Protein AF-A0A934KWL4-F1 (afdb_monomer_lite)

Structure (mmCIF, N/CA/C/O backbone):
data_AF-A0A934KWL4-F1
#
_entry.id   AF-A0A934KWL4-F1
#
loop_
_atom_site.group_PDB
_atom_site.id
_atom_site.type_symbol
_atom_site.label_atom_id
_atom_site.label_alt_id
_atom_site.label_comp_id
_atom_site.label_asym_id
_atom_site.label_entity_id
_atom_site.label_seq_id
_atom_site.pdbx_PDB_ins_code
_atom_site.Cartn_x
_atom_site.Cartn_y
_atom_site.Cartn_z
_atom_site.occupancy
_atom_site.B_iso_or_equiv
_atom_site.auth_seq_id
_atom_site.auth_comp_id
_atom_site.auth_asym_id
_atom_site.auth_atom_id
_atom_site.pdbx_PDB_model_num
ATOM 1 N N . MET A 1 1 ? 13.967 -2.936 -26.212 1.00 66.25 1 MET A N 1
ATOM 2 C CA . MET A 1 1 ? 12.687 -2.359 -25.738 1.00 66.25 1 MET A CA 1
ATOM 3 C C . MET A 1 1 ? 12.514 -2.726 -24.279 1.00 66.25 1 MET A C 1
ATOM 5 O O . MET A 1 1 ? 12.982 -3.794 -23.898 1.00 66.25 1 MET A O 1
ATOM 9 N N . ARG A 1 2 ? 11.907 -1.853 -23.473 1.00 74.88 2 ARG A N 1
ATOM 10 C CA . ARG A 1 2 ? 11.599 -2.122 -22.066 1.00 74.88 2 ARG A CA 1
ATOM 11 C C . ARG A 1 2 ? 10.084 -2.101 -21.889 1.00 74.88 2 ARG A C 1
ATOM 13 O O . ARG A 1 2 ? 9.404 -1.319 -22.547 1.00 74.88 2 ARG A O 1
ATOM 20 N N . LEU A 1 3 ? 9.561 -2.976 -21.048 1.00 80.31 3 LEU A N 1
ATOM 21 C CA . LEU A 1 3 ? 8.145 -2.980 -20.717 1.00 80.31 3 LEU A CA 1
ATOM 22 C C . LEU A 1 3 ? 7.931 -1.977 -19.567 1.00 80.31 3 LEU A C 1
ATOM 24 O O . LEU A 1 3 ? 8.768 -1.842 -18.675 1.00 80.31 3 LEU A O 1
ATOM 28 N N . TYR A 1 4 ? 6.879 -1.173 -19.660 1.00 81.81 4 TYR A N 1
ATOM 29 C CA . TYR A 1 4 ? 6.481 -0.134 -18.709 1.00 81.81 4 TYR A CA 1
ATOM 30 C C . TYR A 1 4 ? 5.060 -0.422 -18.231 1.00 81.81 4 TYR A C 1
ATOM 32 O O . TYR A 1 4 ? 4.330 -1.150 -18.895 1.00 81.81 4 TYR A O 1
ATOM 40 N N . ALA A 1 5 ? 4.666 0.131 -17.088 1.00 81.50 5 ALA A N 1
ATOM 41 C CA . ALA A 1 5 ? 3.291 0.089 -16.605 1.00 81.50 5 ALA A CA 1
ATOM 42 C C . ALA A 1 5 ? 2.723 1.506 -16.472 1.00 81.50 5 ALA A C 1
ATOM 44 O O . ALA A 1 5 ? 3.402 2.414 -15.980 1.00 81.50 5 ALA A O 1
ATOM 45 N N . ALA A 1 6 ? 1.474 1.677 -16.891 1.00 80.12 6 ALA A N 1
ATOM 46 C CA . ALA A 1 6 ? 0.647 2.850 -16.641 1.00 80.12 6 ALA A CA 1
ATOM 47 C C . ALA A 1 6 ? -0.477 2.492 -15.664 1.00 80.12 6 ALA A C 1
ATOM 49 O O . ALA A 1 6 ? -0.984 1.373 -15.692 1.00 80.12 6 ALA A O 1
ATOM 50 N N . ILE A 1 7 ? -0.870 3.446 -14.825 1.00 81.69 7 ILE A N 1
ATOM 51 C CA . ILE A 1 7 ? -2.021 3.367 -13.929 1.00 81.69 7 ILE A CA 1
ATOM 52 C C . ILE A 1 7 ? -3.054 4.401 -14.365 1.00 81.69 7 ILE A C 1
ATOM 54 O O . ILE A 1 7 ? -2.705 5.542 -14.671 1.00 81.69 7 ILE A O 1
ATOM 58 N N . PHE A 1 8 ? -4.327 4.033 -14.334 1.00 81.19 8 PHE A N 1
ATOM 59 C CA . PHE A 1 8 ? -5.432 4.957 -14.569 1.00 81.19 8 PHE A CA 1
ATOM 60 C C . PHE A 1 8 ? -6.649 4.589 -13.725 1.00 81.19 8 PHE A C 1
ATOM 62 O O . PHE A 1 8 ? -6.772 3.457 -13.262 1.00 81.19 8 PHE A O 1
ATOM 69 N N . VAL A 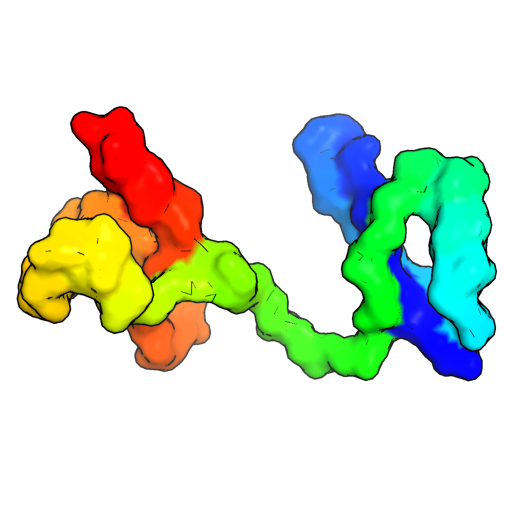1 9 ? -7.535 5.561 -13.505 1.00 74.62 9 VAL A N 1
ATOM 70 C CA . VAL A 1 9 ? -8.785 5.365 -12.760 1.00 74.62 9 VAL A CA 1
ATOM 71 C C . VAL A 1 9 ? -9.937 5.288 -13.749 1.00 74.62 9 VAL A C 1
ATOM 73 O O . VAL A 1 9 ? -10.099 6.184 -14.579 1.00 74.62 9 VAL A O 1
ATOM 76 N N . ARG A 1 10 ? -10.747 4.237 -13.654 1.00 70.62 10 ARG A N 1
ATOM 77 C CA . ARG A 1 10 ? -11.971 4.070 -14.438 1.00 70.62 10 ARG A CA 1
ATOM 78 C C . ARG A 1 10 ? -13.045 3.485 -13.532 1.00 70.62 10 ARG A C 1
ATOM 80 O O . ARG A 1 10 ? -12.763 2.573 -12.773 1.00 70.62 10 ARG A O 1
ATOM 87 N N . ASP A 1 11 ? -14.245 4.058 -13.560 1.00 75.38 11 ASP A N 1
ATOM 88 C CA . ASP A 1 11 ? -15.385 3.596 -12.750 1.00 75.38 11 ASP A CA 1
ATOM 89 C C . ASP A 1 11 ? -15.094 3.521 -11.230 1.00 75.38 11 ASP A C 1
ATOM 91 O O . ASP A 1 11 ? -15.687 2.738 -10.498 1.00 75.38 11 ASP A O 1
ATOM 95 N N . GLY A 1 12 ? -14.172 4.362 -10.740 1.00 72.12 12 GLY A N 1
ATOM 96 C CA . GLY A 1 12 ? -13.726 4.363 -9.340 1.00 72.12 12 GLY A CA 1
ATOM 97 C C . GLY A 1 12 ? -12.707 3.270 -8.992 1.00 72.12 12 GLY A C 1
ATOM 98 O O . GLY A 1 12 ? -12.252 3.209 -7.850 1.00 72.12 12 GLY A O 1
ATOM 99 N N . GLU A 1 13 ? -12.306 2.450 -9.961 1.00 62.03 13 GLU A N 1
ATOM 100 C CA . GLU A 1 13 ? -11.314 1.390 -9.813 1.00 62.03 13 GLU A CA 1
ATOM 101 C C . GLU A 1 13 ? -9.973 1.788 -10.448 1.00 62.03 13 GLU A C 1
ATOM 103 O O . GLU A 1 13 ? -9.906 2.516 -11.442 1.00 62.03 13 GLU A O 1
ATOM 108 N N . ILE A 1 14 ? -8.875 1.329 -9.841 1.00 76.38 14 ILE A N 1
ATOM 109 C CA . ILE A 1 14 ? -7.515 1.563 -10.333 1.00 76.38 14 ILE A CA 1
ATOM 110 C C . ILE A 1 14 ? -7.131 0.404 -11.249 1.00 76.38 14 ILE A C 1
ATOM 112 O O . ILE A 1 14 ? -7.059 -0.744 -10.812 1.00 76.38 14 ILE A O 1
ATOM 116 N N . HIS A 1 15 ? -6.824 0.718 -12.502 1.00 74.38 15 HIS A N 1
ATOM 117 C CA . HIS A 1 15 ? -6.388 -0.245 -13.504 1.00 74.38 15 HIS A CA 1
ATOM 118 C C . HIS A 1 15 ? -4.918 -0.040 -13.855 1.00 74.38 15 HIS A C 1
ATOM 120 O O . HIS A 1 15 ? -4.415 1.085 -13.867 1.00 74.38 15 HIS A O 1
ATOM 126 N N . GLU A 1 16 ? -4.239 -1.139 -14.177 1.00 80.12 16 GLU A N 1
ATOM 127 C CA . GLU A 1 16 ? -2.842 -1.149 -14.597 1.00 80.12 16 GLU A CA 1
ATOM 128 C C . GLU A 1 16 ? -2.714 -1.750 -15.997 1.00 80.12 16 GLU A C 1
ATOM 130 O O . GLU A 1 16 ? -3.258 -2.818 -16.280 1.00 80.12 16 GLU A O 1
ATOM 135 N N . LEU A 1 17 ? -1.986 -1.057 -16.872 1.00 79.56 17 LEU A N 1
ATOM 136 C CA . LEU A 1 17 ? -1.707 -1.490 -18.237 1.00 79.56 17 LEU A CA 1
ATOM 137 C C . LEU A 1 17 ? -0.201 -1.562 -18.454 1.00 79.56 17 LEU A C 1
ATOM 139 O O . LEU A 1 17 ? 0.495 -0.549 -18.373 1.00 79.56 17 LEU A O 1
ATOM 143 N N . SER A 1 18 ? 0.297 -2.751 -18.782 1.00 85.44 18 SER A N 1
ATOM 144 C CA . SER A 1 18 ? 1.681 -2.931 -19.214 1.00 85.44 18 SER A CA 1
ATOM 145 C C . SER A 1 18 ? 1.812 -2.680 -20.716 1.00 85.44 18 SER A C 1
ATOM 147 O O . SER A 1 18 ? 1.061 -3.246 -21.508 1.00 85.44 18 SER A O 1
ATOM 149 N N . PHE A 1 19 ? 2.778 -1.861 -21.127 1.00 79.38 19 PHE A N 1
ATOM 150 C CA . PHE A 1 19 ? 3.011 -1.514 -22.527 1.00 79.38 19 PHE A CA 1
ATOM 151 C C . PHE A 1 19 ? 4.513 -1.365 -22.825 1.00 79.38 19 PHE A C 1
ATOM 153 O O . PHE A 1 19 ? 5.291 -0.977 -21.949 1.00 79.38 19 PHE A O 1
ATOM 160 N N . PRO A 1 20 ? 4.974 -1.704 -24.038 1.00 83.75 20 PRO A N 1
ATOM 161 C CA . PRO A 1 20 ? 6.385 -1.607 -24.384 1.00 83.75 20 PRO A CA 1
ATOM 162 C C . PRO A 1 20 ? 6.760 -0.183 -24.828 1.00 83.75 20 PRO A C 1
ATOM 164 O O . PRO A 1 20 ? 6.060 0.423 -25.632 1.00 83.75 20 PRO A O 1
ATOM 167 N N . ALA A 1 21 ? 7.908 0.326 -24.374 1.00 84.12 21 ALA A N 1
ATOM 168 C CA . ALA A 1 21 ? 8.507 1.566 -24.877 1.00 84.12 21 ALA A CA 1
ATOM 169 C C . ALA A 1 21 ? 10.035 1.434 -25.017 1.00 84.12 21 ALA A C 1
ATOM 171 O O . ALA A 1 21 ? 10.689 0.588 -24.392 1.00 84.12 21 ALA A O 1
ATOM 172 N N . ARG A 1 22 ? 10.645 2.246 -25.879 1.00 82.12 22 ARG A N 1
ATOM 173 C CA . ARG A 1 22 ? 12.101 2.267 -26.105 1.00 82.12 22 ARG A CA 1
ATOM 174 C C . ARG A 1 22 ? 12.815 3.078 -25.026 1.00 82.12 22 ARG A C 1
ATOM 176 O O . ARG A 1 22 ? 13.961 2.766 -24.709 1.00 82.12 22 ARG A O 1
ATOM 183 N N . SER A 1 23 ? 12.146 4.075 -24.444 1.00 85.12 23 SER A N 1
ATOM 184 C CA . SER A 1 23 ? 12.697 4.947 -23.398 1.00 85.12 23 SER A CA 1
ATOM 185 C C . SER A 1 23 ? 11.637 5.426 -22.399 1.00 85.12 23 SER A C 1
ATOM 187 O O . SER A 1 23 ? 10.438 5.350 -22.657 1.00 85.12 23 SER A O 1
ATOM 189 N N . ILE A 1 24 ? 12.082 5.974 -21.261 1.00 81.38 24 ILE A N 1
ATOM 190 C CA . ILE A 1 24 ? 11.178 6.552 -20.253 1.00 81.38 24 ILE A CA 1
ATOM 191 C C . ILE A 1 24 ? 10.450 7.794 -20.781 1.00 81.38 24 ILE A C 1
ATOM 193 O O . ILE A 1 24 ? 9.305 8.033 -20.415 1.00 81.38 24 ILE A O 1
ATOM 197 N N . SER A 1 25 ? 11.096 8.570 -21.654 1.00 85.50 25 SER A N 1
ATOM 198 C CA . SER A 1 25 ? 10.496 9.748 -22.281 1.00 85.50 25 SER A CA 1
ATOM 199 C C . SER A 1 25 ? 9.341 9.353 -23.199 1.00 85.50 25 SER A C 1
ATOM 201 O O . SER A 1 25 ? 8.273 9.945 -23.118 1.00 85.50 25 SER A O 1
ATOM 203 N N . GLU A 1 26 ? 9.519 8.300 -23.998 1.00 81.81 26 GLU A N 1
ATOM 204 C CA . GLU A 1 26 ? 8.460 7.742 -24.851 1.00 81.81 26 GLU A CA 1
ATOM 205 C C . GLU A 1 26 ? 7.299 7.181 -24.019 1.00 81.81 26 GLU A C 1
ATOM 207 O O . GLU A 1 26 ? 6.139 7.441 -24.326 1.00 81.81 26 GLU A O 1
ATOM 212 N N . ALA A 1 27 ? 7.597 6.500 -22.907 1.00 82.94 27 ALA A N 1
ATOM 213 C CA . ALA A 1 27 ? 6.569 6.007 -21.994 1.00 82.94 27 ALA A CA 1
ATOM 214 C C . ALA A 1 27 ? 5.740 7.139 -21.357 1.00 82.94 27 ALA A C 1
ATOM 216 O O . ALA A 1 27 ? 4.533 6.989 -21.172 1.00 82.94 27 ALA A O 1
ATOM 217 N N . LYS A 1 28 ? 6.368 8.284 -21.048 1.00 81.31 28 LYS A N 1
ATOM 218 C CA . LYS A 1 28 ? 5.670 9.477 -20.540 1.00 81.31 28 LYS A CA 1
ATOM 219 C C . LYS A 1 28 ? 4.749 10.091 -21.589 1.00 81.31 28 LYS A C 1
ATOM 221 O O . LYS A 1 28 ? 3.611 10.396 -21.253 1.00 81.31 28 LYS A O 1
ATOM 226 N N . VAL A 1 29 ? 5.228 10.255 -22.824 1.00 83.94 29 VAL A N 1
ATOM 227 C CA . VAL A 1 29 ? 4.421 10.803 -23.928 1.00 83.94 29 VAL A CA 1
ATOM 228 C C . VAL A 1 29 ? 3.182 9.937 -24.152 1.00 83.94 29 VAL A C 1
ATOM 230 O O . VAL A 1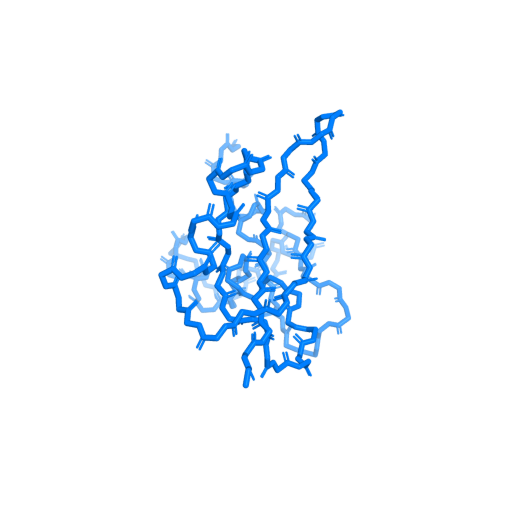 29 ? 2.074 10.461 -24.121 1.00 83.94 29 VAL A O 1
ATOM 233 N N . PHE A 1 30 ? 3.355 8.614 -24.226 1.00 81.75 30 PHE A N 1
ATOM 234 C CA . PHE A 1 30 ? 2.243 7.671 -24.359 1.00 81.75 30 PHE A CA 1
ATOM 235 C C . PHE A 1 30 ? 1.221 7.786 -23.213 1.00 81.75 30 PHE A C 1
ATOM 237 O O . PHE A 1 30 ? 0.020 7.823 -23.453 1.00 81.75 30 PHE A O 1
ATOM 244 N N . CYS A 1 31 ? 1.675 7.883 -21.957 1.00 82.69 31 CYS A N 1
ATOM 245 C CA . CYS A 1 31 ? 0.762 8.030 -20.818 1.00 82.69 31 CYS A CA 1
ATOM 246 C C . CYS A 1 31 ? -0.011 9.356 -20.858 1.00 82.69 31 CYS A C 1
ATOM 248 O O . CYS A 1 31 ? -1.204 9.364 -20.571 1.00 82.69 31 CYS A O 1
ATOM 250 N N . VAL A 1 32 ? 0.639 10.461 -21.243 1.00 81.31 32 VAL A N 1
ATOM 251 C CA . VAL A 1 32 ? -0.009 11.779 -21.356 1.00 81.31 32 VAL A CA 1
ATOM 252 C C . VAL A 1 32 ? -1.073 11.782 -22.452 1.00 81.31 32 VAL A C 1
ATOM 254 O O . VAL A 1 32 ? -2.176 12.262 -22.207 1.00 81.31 32 VAL A O 1
ATOM 257 N N . GLU A 1 33 ? -0.785 11.207 -23.623 1.00 81.44 33 GLU A N 1
ATOM 258 C CA . GLU A 1 33 ? -1.751 11.107 -24.730 1.00 81.44 33 GLU A CA 1
ATOM 259 C C . GLU A 1 33 ? -3.003 10.304 -24.356 1.00 81.44 33 GLU A C 1
ATOM 261 O O . GLU A 1 33 ? -4.092 10.592 -24.846 1.00 81.44 33 GLU A O 1
ATOM 266 N N . GLN A 1 34 ? -2.857 9.315 -23.474 1.00 77.31 34 GLN A N 1
ATOM 267 C CA . GLN A 1 34 ? -3.951 8.449 -23.034 1.00 77.31 34 GLN A CA 1
ATOM 268 C C . GLN A 1 34 ? -4.625 8.920 -21.733 1.00 77.31 34 GLN A C 1
ATOM 270 O O . GLN A 1 34 ? -5.610 8.325 -21.301 1.00 77.31 34 GLN A O 1
ATOM 275 N N . GLY A 1 35 ? -4.117 9.979 -21.091 1.00 76.56 35 GLY A N 1
ATOM 276 C CA . GLY A 1 35 ? -4.631 10.457 -19.802 1.00 76.56 35 GLY A CA 1
ATOM 277 C C . GLY A 1 35 ? -4.316 9.532 -18.618 1.00 76.56 35 GLY A C 1
ATOM 278 O O . GLY A 1 35 ? -5.057 9.501 -17.637 1.00 76.56 35 GLY A O 1
ATOM 279 N N . PHE A 1 36 ? -3.232 8.760 -18.702 1.00 81.69 36 PHE A N 1
ATOM 280 C CA . PHE A 1 36 ? -2.793 7.817 -17.673 1.00 81.69 36 PHE A CA 1
ATOM 281 C C . PHE A 1 36 ? -1.609 8.363 -16.860 1.00 81.69 36 PHE A C 1
ATOM 283 O O . PHE A 1 36 ? -0.826 9.192 -17.326 1.00 81.69 36 PHE A O 1
ATOM 290 N N . GLY A 1 37 ? -1.423 7.849 -15.645 1.00 79.62 37 GLY A N 1
ATOM 291 C CA . GLY A 1 37 ? -0.211 8.060 -14.852 1.00 79.62 37 GLY A CA 1
ATOM 292 C C . GLY A 1 37 ? 0.841 6.987 -15.141 1.00 79.62 37 GLY A C 1
ATOM 293 O O . GLY A 1 37 ? 0.531 5.801 -15.147 1.00 79.62 37 GLY A O 1
ATOM 294 N N . LEU A 1 38 ? 2.108 7.359 -15.346 1.00 80.06 38 LEU A N 1
ATOM 295 C CA . LEU A 1 38 ? 3.190 6.383 -15.543 1.00 80.06 38 LEU A CA 1
ATOM 296 C C . LEU A 1 38 ? 3.658 5.802 -14.193 1.00 80.06 38 LEU A C 1
ATOM 298 O O . LEU A 1 38 ? 4.121 6.552 -13.336 1.00 80.06 38 LEU A O 1
ATOM 302 N N . LYS A 1 39 ? 3.609 4.473 -14.028 1.00 74.31 39 LYS A N 1
ATOM 303 C CA . LYS A 1 39 ? 4.035 3.756 -12.807 1.00 74.31 39 LYS A CA 1
ATOM 304 C C . LYS A 1 39 ? 5.526 3.393 -12.807 1.00 74.31 39 LYS A C 1
ATOM 306 O O . LYS A 1 39 ? 6.142 3.370 -11.748 1.00 74.31 39 LYS A O 1
ATOM 311 N N . GLY A 1 40 ? 6.124 3.133 -13.976 1.00 69.44 40 GLY A N 1
ATOM 312 C CA . GLY A 1 40 ? 7.557 2.817 -14.111 1.00 69.44 40 GLY A CA 1
ATOM 313 C C . GLY A 1 40 ? 7.857 1.657 -15.066 1.00 69.44 40 GLY A C 1
ATOM 314 O O . GLY A 1 40 ? 7.003 1.262 -15.855 1.00 69.44 40 GLY A O 1
ATOM 315 N N . LEU A 1 41 ? 9.090 1.138 -15.018 1.00 56.16 41 LEU A N 1
ATOM 316 C CA . LEU A 1 41 ? 9.543 -0.025 -15.794 1.00 56.16 41 LEU A CA 1
ATOM 317 C C . LEU A 1 41 ? 8.912 -1.308 -15.233 1.00 56.16 41 LEU A C 1
ATOM 319 O O . LEU A 1 41 ? 9.189 -1.696 -14.104 1.00 56.16 41 LEU A O 1
ATOM 323 N N . SER A 1 42 ? 8.076 -1.965 -16.028 1.00 56.91 42 SER A N 1
ATOM 324 C CA . SER A 1 42 ? 7.483 -3.267 -15.735 1.00 56.91 42 SER A CA 1
ATOM 325 C C . SER A 1 42 ? 8.364 -4.325 -16.381 1.00 56.91 42 SER A C 1
ATOM 327 O O . SER A 1 42 ? 8.300 -4.545 -17.580 1.00 56.91 42 SER A O 1
ATOM 329 N N . GLY A 1 43 ? 9.279 -4.916 -15.624 1.00 44.75 43 GLY A N 1
ATOM 330 C CA . GLY A 1 43 ? 10.304 -5.777 -16.209 1.00 44.75 43 GLY A CA 1
ATOM 331 C C . GLY A 1 43 ? 11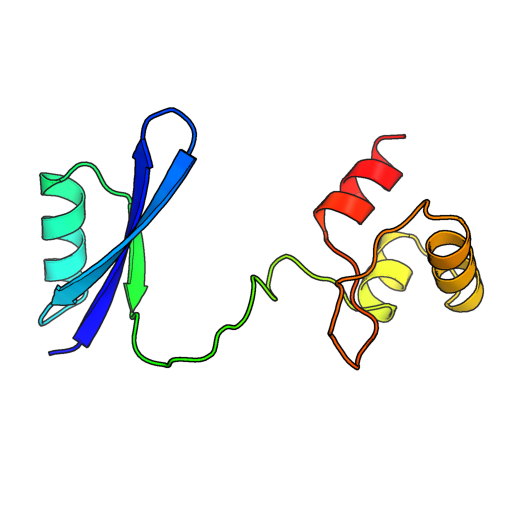.011 -6.648 -15.193 1.00 44.75 43 GLY A C 1
ATOM 332 O O . GLY A 1 43 ? 12.213 -6.811 -15.296 1.00 44.75 43 GLY A O 1
ATOM 333 N N . GLU A 1 44 ? 10.265 -7.168 -14.225 1.00 32.41 44 GLU A N 1
ATOM 334 C CA . GLU A 1 44 ? 10.618 -8.308 -13.381 1.00 32.41 44 GLU A CA 1
ATOM 335 C C . GLU A 1 44 ? 9.287 -8.834 -12.837 1.00 32.41 44 GLU A C 1
ATOM 337 O O . GLU A 1 44 ? 8.592 -8.138 -12.097 1.00 32.41 44 GLU A O 1
ATOM 342 N N . ILE A 1 45 ? 8.872 -10.038 -13.246 1.00 46.69 45 ILE A N 1
ATOM 343 C CA . ILE A 1 45 ? 7.758 -10.714 -12.579 1.00 46.69 45 ILE A CA 1
ATOM 344 C C . ILE A 1 45 ? 8.288 -11.161 -11.218 1.00 46.69 45 ILE A C 1
ATOM 346 O O . ILE A 1 45 ? 8.770 -12.275 -11.045 1.00 46.69 45 ILE A O 1
ATOM 350 N N . ALA A 1 46 ? 8.169 -10.277 -10.242 1.00 34.06 46 ALA A N 1
ATOM 351 C CA . ALA A 1 46 ? 7.802 -10.680 -8.908 1.00 34.06 46 ALA A CA 1
ATOM 352 C C . ALA A 1 46 ? 6.424 -10.070 -8.675 1.00 34.06 46 ALA A C 1
ATOM 354 O O . ALA A 1 46 ? 6.271 -8.851 -8.640 1.00 34.06 46 ALA A O 1
ATOM 355 N N . THR A 1 47 ? 5.406 -10.909 -8.496 1.00 39.28 47 THR A N 1
ATOM 356 C CA . THR A 1 47 ? 4.241 -10.571 -7.674 1.00 39.28 47 THR A CA 1
ATOM 357 C C . THR A 1 47 ? 4.739 -10.216 -6.271 1.00 39.28 47 THR A C 1
ATOM 359 O O . THR A 1 47 ? 4.632 -10.996 -5.329 1.00 39.28 47 THR A O 1
ATOM 362 N N . ALA A 1 48 ? 5.339 -9.041 -6.129 1.00 39.31 48 ALA A N 1
ATOM 363 C CA . ALA A 1 48 ? 5.458 -8.349 -4.872 1.00 39.31 48 ALA A CA 1
ATOM 364 C C . ALA A 1 48 ? 4.124 -7.629 -4.718 1.00 39.31 48 ALA A C 1
ATOM 366 O O . ALA A 1 48 ? 3.954 -6.502 -5.172 1.00 39.31 48 ALA A O 1
ATOM 367 N N . ALA A 1 49 ? 3.141 -8.336 -4.159 1.00 41.97 49 ALA A N 1
ATOM 368 C CA . ALA A 1 49 ? 1.969 -7.695 -3.590 1.00 41.97 49 ALA A CA 1
ATOM 369 C C . ALA A 1 49 ? 2.465 -6.540 -2.716 1.00 41.97 49 ALA A C 1
ATOM 371 O O . ALA A 1 49 ? 3.111 -6.828 -1.712 1.00 41.97 49 ALA A O 1
ATOM 372 N N . ASP A 1 50 ? 2.255 -5.297 -3.164 1.00 45.41 50 ASP A N 1
ATOM 373 C CA . ASP A 1 50 ? 2.508 -4.026 -2.476 1.00 45.41 50 ASP A CA 1
ATOM 374 C C . ASP A 1 50 ? 3.327 -4.141 -1.183 1.00 45.41 50 ASP A C 1
ATOM 376 O O . ASP A 1 50 ? 2.856 -3.838 -0.085 1.00 45.41 50 ASP A O 1
ATOM 380 N N . THR A 1 51 ? 4.585 -4.588 -1.269 1.00 46.97 51 THR A N 1
ATOM 381 C CA . THR A 1 51 ? 5.408 -4.705 -0.059 1.00 46.97 51 THR A CA 1
ATOM 382 C C . THR A 1 51 ? 5.760 -3.333 0.506 1.00 46.97 51 THR A C 1
ATOM 384 O O . THR A 1 51 ? 6.101 -3.248 1.681 1.00 46.97 51 THR A O 1
ATOM 387 N N . SER A 1 52 ? 5.598 -2.263 -0.286 1.00 52.38 52 SER A N 1
ATOM 388 C CA . SER A 1 52 ? 5.688 -0.866 0.158 1.00 52.38 52 SER A CA 1
ATOM 389 C C . SER A 1 52 ? 4.546 -0.457 1.099 1.00 52.38 52 SER A C 1
ATOM 391 O O . SER A 1 52 ? 4.715 0.467 1.893 1.00 52.38 52 SER A O 1
ATOM 393 N N . ALA A 1 53 ? 3.407 -1.158 1.064 1.00 68.75 53 ALA A N 1
ATOM 394 C CA . ALA A 1 53 ? 2.260 -0.907 1.933 1.00 68.75 53 ALA A CA 1
ATOM 395 C C . ALA A 1 53 ? 2.228 -1.837 3.158 1.00 68.75 53 ALA A C 1
ATOM 397 O O . ALA A 1 53 ? 1.221 -1.882 3.869 1.00 68.75 53 ALA A O 1
ATOM 398 N N . THR A 1 54 ? 3.298 -2.598 3.416 1.00 78.88 54 THR A N 1
ATOM 399 C CA . THR A 1 54 ? 3.365 -3.548 4.534 1.00 78.88 54 THR A CA 1
ATOM 400 C C . THR A 1 54 ? 4.556 -3.258 5.432 1.00 78.88 54 THR A C 1
ATOM 402 O O . THR A 1 54 ? 5.667 -3.086 4.951 1.00 78.88 54 THR A O 1
ATOM 405 N N . LEU A 1 55 ? 4.313 -3.247 6.735 1.00 85.12 55 LEU A N 1
ATOM 406 C CA . LEU A 1 55 ? 5.280 -3.003 7.789 1.00 85.12 55 LEU A CA 1
ATOM 407 C C . LEU A 1 55 ? 5.630 -4.321 8.484 1.00 85.12 55 LEU A C 1
ATOM 409 O O . LEU A 1 55 ? 4.785 -5.193 8.712 1.00 85.12 55 LEU A O 1
ATOM 413 N N . THR A 1 56 ? 6.891 -4.474 8.833 1.00 89.19 56 THR A N 1
ATOM 414 C CA . THR A 1 56 ? 7.391 -5.494 9.748 1.00 89.19 56 THR A CA 1
ATOM 415 C C . THR A 1 56 ? 6.942 -5.199 11.179 1.00 89.19 56 THR A C 1
ATOM 417 O O . THR A 1 56 ? 6.511 -4.096 11.515 1.00 89.19 56 THR A O 1
ATOM 420 N N . ILE A 1 57 ? 7.062 -6.197 12.059 1.00 87.38 57 ILE A N 1
ATOM 421 C CA . ILE A 1 57 ? 6.785 -5.992 13.485 1.00 87.38 57 ILE A CA 1
ATOM 422 C C . ILE A 1 57 ? 7.683 -4.886 14.063 1.00 87.38 57 ILE A C 1
ATOM 424 O O . ILE A 1 57 ? 7.198 -4.090 14.856 1.00 87.38 57 ILE A O 1
ATOM 428 N N . GLU A 1 58 ? 8.954 -4.816 13.665 1.00 88.19 58 GLU A N 1
ATOM 429 C CA . GLU A 1 58 ? 9.913 -3.824 14.177 1.00 88.19 58 GLU A CA 1
ATOM 430 C C . GLU A 1 58 ? 9.529 -2.395 13.782 1.00 88.19 58 GLU A C 1
ATOM 432 O O . GLU A 1 58 ? 9.549 -1.496 14.621 1.00 88.19 58 GLU A O 1
ATOM 437 N N . GLU A 1 59 ? 9.083 -2.191 12.543 1.00 88.50 59 GLU A N 1
ATOM 438 C CA . GLU A 1 59 ? 8.593 -0.888 12.085 1.00 88.50 59 GLU A CA 1
ATOM 439 C C . GLU A 1 59 ? 7.337 -0.455 12.852 1.00 88.50 59 GLU A C 1
ATOM 441 O O . GLU A 1 59 ? 7.224 0.699 13.261 1.00 88.50 59 GLU A O 1
ATOM 446 N N . VAL A 1 60 ? 6.415 -1.385 13.124 1.00 88.62 60 VAL A N 1
ATOM 447 C CA . VAL A 1 60 ? 5.218 -1.093 13.930 1.00 88.62 60 VAL A CA 1
ATOM 448 C C . VAL A 1 60 ? 5.567 -0.850 15.401 1.00 88.62 60 VAL A C 1
ATOM 450 O O . VAL A 1 60 ? 4.969 0.017 16.035 1.00 88.62 60 VAL A O 1
ATOM 453 N N . MET A 1 61 ? 6.553 -1.565 15.949 1.00 91.94 61 MET A N 1
ATOM 454 C CA . MET A 1 61 ? 7.072 -1.299 17.294 1.00 91.94 61 MET A CA 1
ATOM 455 C C . MET A 1 61 ? 7.650 0.113 17.391 1.00 91.94 61 MET A C 1
ATOM 457 O O . MET A 1 61 ? 7.391 0.797 18.376 1.00 91.94 61 MET A O 1
ATOM 461 N N . CYS A 1 62 ? 8.391 0.555 16.371 1.00 89.88 62 CYS A N 1
ATOM 462 C CA . CYS A 1 62 ? 8.935 1.908 16.306 1.00 89.88 62 CYS A CA 1
ATOM 463 C C . CYS A 1 62 ? 7.819 2.961 16.207 1.00 89.88 62 CYS A 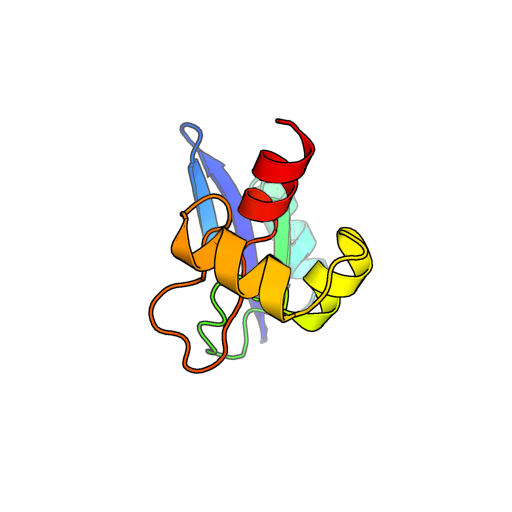C 1
ATOM 465 O O . CYS A 1 62 ? 7.839 3.942 16.947 1.00 89.88 62 CYS A O 1
ATOM 467 N N . ALA A 1 63 ? 6.809 2.723 15.364 1.00 87.62 63 ALA A N 1
ATOM 468 C CA . ALA A 1 63 ? 5.698 3.652 15.160 1.00 87.62 63 ALA A CA 1
ATOM 469 C C . ALA A 1 63 ? 4.794 3.804 16.395 1.00 87.62 63 ALA A C 1
ATOM 471 O O . ALA A 1 63 ? 4.391 4.914 16.731 1.00 87.62 63 ALA A O 1
ATOM 472 N N . LEU A 1 64 ? 4.478 2.699 17.077 1.00 88.69 64 LEU A N 1
ATOM 473 C CA . LEU A 1 64 ? 3.592 2.698 18.247 1.00 88.69 64 LEU A CA 1
ATOM 474 C C . LEU A 1 64 ? 4.342 2.832 19.580 1.00 88.69 64 LEU A C 1
ATOM 476 O O . LEU A 1 64 ? 3.702 2.929 20.622 1.00 88.69 64 LEU A O 1
ATOM 480 N N . GLN A 1 65 ? 5.679 2.784 19.566 1.00 90.88 65 GLN A N 1
ATOM 481 C CA . GLN A 1 65 ? 6.532 2.705 20.761 1.00 90.88 65 GLN A CA 1
ATOM 482 C C . GLN A 1 65 ? 6.123 1.570 21.719 1.00 90.88 65 GLN A C 1
ATOM 484 O O . GLN A 1 65 ? 6.176 1.691 22.943 1.00 90.88 65 GLN A O 1
ATOM 489 N N . LEU A 1 66 ? 5.701 0.434 21.156 1.00 91.88 66 LEU A N 1
ATOM 490 C CA . LEU A 1 66 ? 5.208 -0.720 21.906 1.00 91.88 66 LEU A CA 1
ATOM 491 C C . LEU A 1 66 ? 6.177 -1.901 21.852 1.00 91.88 66 LEU A C 1
ATOM 493 O O . LEU A 1 66 ? 6.891 -2.123 20.877 1.00 91.88 66 LEU A O 1
ATOM 497 N N . SER A 1 67 ? 6.131 -2.732 22.896 1.00 92.88 67 SER A N 1
ATOM 498 C CA . SER A 1 67 ? 6.867 -3.996 22.916 1.00 92.88 67 SER A CA 1
ATOM 499 C C . SER A 1 67 ? 6.346 -4.972 21.856 1.00 92.88 67 SER A C 1
ATOM 501 O O . SER A 1 67 ? 5.150 -5.005 21.542 1.00 92.88 67 SER A O 1
ATOM 503 N N . ARG A 1 68 ? 7.221 -5.865 21.385 1.00 89.12 68 ARG A N 1
ATOM 504 C CA . ARG A 1 68 ? 6.864 -6.954 20.462 1.00 89.12 68 ARG A CA 1
ATOM 505 C C . ARG A 1 68 ? 5.655 -7.762 20.948 1.00 89.12 68 ARG A C 1
ATOM 507 O O . ARG A 1 68 ? 4.750 -8.065 20.173 1.00 89.12 68 ARG A O 1
ATOM 514 N N . SER A 1 69 ? 5.615 -8.072 22.243 1.00 92.56 69 SER A N 1
ATOM 515 C CA . SER A 1 69 ? 4.534 -8.830 22.885 1.00 92.56 69 SER A CA 1
ATOM 516 C C . SER A 1 69 ? 3.194 -8.090 22.860 1.00 92.56 69 SER A C 1
ATOM 518 O O . SER A 1 69 ? 2.138 -8.722 22.814 1.00 92.56 69 SER A O 1
ATOM 520 N N . SER A 1 70 ? 3.219 -6.757 22.892 1.00 91.31 70 SER A N 1
ATOM 521 C CA . SER A 1 70 ? 2.022 -5.925 22.749 1.00 91.31 70 SER A CA 1
ATOM 522 C C . SER A 1 70 ? 1.507 -5.955 21.310 1.00 91.31 70 SER A C 1
ATOM 524 O O . SER A 1 70 ? 0.317 -6.178 21.107 1.00 91.31 70 SER A O 1
ATOM 526 N N . ILE A 1 71 ? 2.394 -5.846 20.313 1.00 90.38 71 ILE A N 1
ATOM 527 C CA . ILE A 1 71 ? 2.015 -5.937 18.891 1.00 90.38 71 ILE A CA 1
ATOM 528 C C . ILE A 1 71 ? 1.397 -7.303 18.565 1.00 90.38 71 ILE A C 1
ATOM 530 O O . ILE A 1 71 ? 0.348 -7.375 17.928 1.00 90.38 71 ILE A O 1
ATOM 534 N N . LEU A 1 72 ? 1.986 -8.397 19.057 1.00 89.25 72 LEU A N 1
ATOM 535 C CA . LEU A 1 72 ? 1.422 -9.741 18.873 1.00 89.25 72 LEU A CA 1
ATOM 536 C C . LEU A 1 72 ? 0.036 -9.886 19.519 1.00 89.25 72 LEU A C 1
ATOM 538 O O . LEU A 1 72 ? -0.839 -10.530 18.942 1.00 89.25 72 LEU A O 1
ATOM 542 N N . ARG A 1 73 ? -0.194 -9.257 20.679 1.00 91.19 73 ARG A N 1
ATOM 543 C CA . ARG A 1 73 ? -1.523 -9.215 21.307 1.00 91.19 73 ARG A CA 1
ATOM 544 C C . ARG A 1 73 ? -2.533 -8.425 20.474 1.00 91.19 73 ARG A C 1
ATOM 546 O O . ARG A 1 73 ? -3.669 -8.871 20.361 1.00 91.19 73 ARG A O 1
ATOM 553 N N . LEU A 1 74 ? -2.136 -7.303 19.874 1.00 89.12 74 LEU A N 1
ATOM 554 C CA . LEU A 1 74 ? -2.999 -6.525 18.974 1.00 89.12 74 LEU A CA 1
ATOM 555 C C . LEU A 1 74 ? -3.376 -7.320 17.717 1.00 89.12 74 LEU A C 1
ATOM 557 O O . LEU A 1 74 ? -4.530 -7.287 17.296 1.00 89.12 74 LEU A O 1
ATOM 561 N N . LEU A 1 75 ? -2.438 -8.097 17.170 1.00 88.19 75 LEU A N 1
ATOM 562 C CA . LEU A 1 75 ? -2.711 -9.021 16.066 1.00 88.19 75 LEU A CA 1
ATOM 563 C C . LEU A 1 75 ? -3.664 -10.151 16.479 1.00 88.19 75 LEU A C 1
ATOM 565 O O . LEU A 1 75 ? -4.585 -10.475 15.735 1.00 88.19 75 LEU A O 1
ATOM 569 N N . ALA A 1 76 ? -3.471 -10.737 17.665 1.00 86.81 76 ALA A N 1
ATOM 570 C CA . ALA A 1 76 ? -4.333 -11.805 18.177 1.00 86.81 76 ALA A CA 1
ATOM 571 C C . ALA A 1 76 ? -5.763 -11.322 18.473 1.00 86.81 76 ALA A C 1
ATOM 573 O O . ALA A 1 76 ? -6.717 -12.065 18.268 1.00 86.81 76 ALA A O 1
ATOM 574 N N . LYS A 1 77 ? -5.912 -10.072 18.927 1.00 87.31 77 LYS A N 1
ATOM 575 C CA . LYS A 1 77 ? -7.211 -9.420 19.156 1.00 87.31 77 LYS A CA 1
ATOM 576 C C . LYS A 1 77 ? -7.886 -8.923 17.872 1.00 87.31 77 LYS A C 1
ATOM 578 O O . LYS A 1 77 ? -9.041 -8.521 17.927 1.00 87.31 77 LYS A O 1
ATOM 583 N N . GLY A 1 78 ? -7.179 -8.917 16.740 1.00 85.31 78 GLY A N 1
ATOM 584 C CA . GLY A 1 78 ? -7.682 -8.399 15.464 1.00 85.31 78 GLY A CA 1
ATOM 585 C C . GLY A 1 78 ? -7.662 -6.871 15.334 1.00 85.31 78 GLY A C 1
ATOM 586 O O . GLY A 1 78 ? -8.131 -6.354 14.324 1.00 85.31 78 GLY A O 1
ATOM 587 N N . SER A 1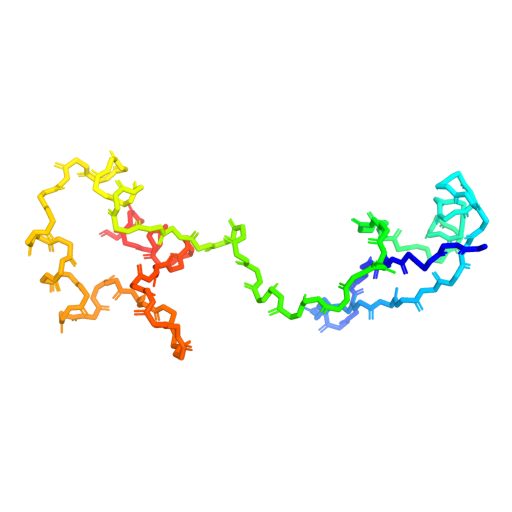 79 ? -7.096 -6.152 16.311 1.00 87.44 79 SER A N 1
ATOM 588 C CA . SER A 1 79 ? -6.903 -4.693 16.259 1.00 87.44 79 SER A CA 1
ATOM 589 C C . SER A 1 79 ? -5.872 -4.282 15.205 1.00 87.44 79 SER A C 1
ATOM 591 O O . SER A 1 79 ? -5.947 -3.188 14.662 1.00 87.44 79 SER A O 1
ATOM 593 N N . LEU A 1 80 ? -4.919 -5.169 14.902 1.00 87.69 80 LEU A N 1
ATOM 594 C CA . LEU A 1 80 ? -4.024 -5.050 13.754 1.00 87.69 80 LEU A CA 1
ATOM 595 C C . LEU A 1 80 ? -4.228 -6.249 12.827 1.00 87.69 80 LEU A C 1
ATOM 597 O O . LEU A 1 80 ? -4.435 -7.378 13.278 1.00 87.69 80 LEU A O 1
ATOM 601 N N . ARG A 1 81 ? -4.128 -6.019 11.519 1.00 85.75 81 ARG A N 1
ATOM 602 C CA . ARG A 1 81 ? -4.301 -7.045 10.488 1.00 85.75 81 ARG A CA 1
ATOM 603 C C . ARG A 1 81 ? -2.957 -7.421 9.888 1.00 85.75 81 ARG A C 1
ATOM 605 O O . ARG A 1 81 ? -2.229 -6.577 9.364 1.00 85.75 81 ARG A O 1
ATOM 612 N N . ARG A 1 82 ? -2.646 -8.719 9.927 1.00 84.75 82 ARG A N 1
ATOM 613 C CA . ARG A 1 82 ? -1.485 -9.272 9.223 1.00 84.75 82 ARG A CA 1
ATOM 614 C C . ARG A 1 82 ? -1.807 -9.577 7.765 1.00 84.75 82 ARG A C 1
ATOM 616 O O . ARG A 1 82 ? -2.931 -9.954 7.436 1.00 84.75 82 ARG A O 1
ATOM 623 N N . VAL A 1 83 ? -0.791 -9.519 6.918 1.00 80.38 83 VAL A N 1
ATOM 624 C CA . VAL A 1 83 ? -0.880 -9.976 5.532 1.00 80.38 83 VAL A CA 1
ATOM 625 C C . VAL A 1 83 ? -0.996 -11.500 5.514 1.00 80.38 83 VAL A C 1
ATOM 627 O O . VAL A 1 83 ? -0.203 -12.213 6.135 1.00 80.38 83 VAL A O 1
ATOM 630 N N . ALA A 1 84 ? -2.013 -12.010 4.823 1.00 72.81 84 ALA A N 1
ATOM 631 C CA . ALA A 1 84 ? -2.224 -13.443 4.682 1.00 72.81 84 ALA A CA 1
ATOM 632 C C . ALA A 1 84 ? -1.168 -14.068 3.756 1.00 72.81 84 ALA A C 1
ATOM 634 O O . ALA A 1 84 ? -0.676 -13.424 2.835 1.00 72.81 84 ALA A O 1
ATOM 635 N N . ARG A 1 85 ? -0.865 -15.356 3.971 1.00 70.56 85 ARG A N 1
ATOM 636 C CA . ARG A 1 85 ? 0.005 -16.173 3.098 1.00 70.56 85 ARG A CA 1
ATOM 637 C C . ARG A 1 85 ? 1.468 -15.708 2.992 1.00 70.56 85 ARG A C 1
ATOM 639 O O . ARG A 1 85 ? 2.174 -16.143 2.089 1.00 70.56 85 ARG A O 1
ATOM 646 N N . ILE A 1 86 ? 1.954 -14.905 3.941 1.00 73.00 86 ILE A N 1
ATOM 647 C CA . ILE A 1 86 ? 3.379 -14.567 4.072 1.00 73.00 86 ILE A CA 1
ATOM 648 C C . ILE A 1 86 ? 3.963 -15.290 5.290 1.00 73.00 86 ILE A C 1
ATOM 650 O O . ILE A 1 86 ? 3.380 -15.277 6.373 1.00 73.00 86 ILE A O 1
ATOM 654 N N . ARG A 1 87 ? 5.127 -15.932 5.112 1.00 72.25 87 ARG A N 1
ATOM 655 C CA . ARG A 1 87 ? 5.842 -16.651 6.185 1.00 72.25 87 ARG A CA 1
ATOM 656 C C . ARG A 1 87 ? 6.316 -15.708 7.297 1.00 72.25 87 ARG A C 1
ATOM 658 O O . ARG A 1 87 ? 6.280 -16.069 8.468 1.00 72.25 87 ARG A O 1
ATOM 665 N N . ALA A 1 88 ? 6.761 -14.510 6.924 1.00 76.44 88 ALA A N 1
ATOM 666 C CA . ALA A 1 88 ? 7.100 -13.440 7.852 1.00 76.44 88 ALA A CA 1
ATOM 667 C C . ALA A 1 88 ? 5.841 -12.665 8.264 1.00 76.44 88 ALA A C 1
ATOM 669 O O . ALA A 1 88 ? 5.010 -12.324 7.423 1.00 76.44 88 ALA A O 1
ATOM 670 N N . VAL A 1 89 ? 5.718 -12.347 9.554 1.00 80.44 89 VAL A N 1
ATOM 671 C CA . VAL A 1 89 ? 4.617 -11.512 10.044 1.00 80.44 89 VAL A CA 1
ATOM 672 C C . VAL A 1 89 ? 4.797 -10.098 9.503 1.00 80.44 89 VAL A C 1
ATOM 674 O O . VAL A 1 89 ? 5.740 -9.399 9.875 1.00 80.44 89 VAL A O 1
ATOM 677 N N . ARG A 1 90 ? 3.876 -9.693 8.631 1.00 85.56 90 ARG A N 1
ATOM 678 C CA . ARG A 1 90 ? 3.776 -8.334 8.100 1.00 85.56 90 ARG A CA 1
ATOM 679 C C . ARG A 1 90 ? 2.392 -7.775 8.352 1.00 85.56 90 ARG A C 1
ATOM 681 O O . ARG A 1 90 ? 1.424 -8.530 8.347 1.00 85.56 90 ARG A O 1
ATOM 688 N N . ILE A 1 91 ? 2.318 -6.477 8.579 1.00 85.56 91 ILE A N 1
ATOM 689 C CA . ILE A 1 91 ? 1.123 -5.722 8.955 1.00 85.56 91 ILE A CA 1
ATOM 690 C C . ILE A 1 91 ? 0.865 -4.718 7.840 1.00 85.56 91 ILE A C 1
ATOM 692 O O . ILE A 1 91 ? 1.806 -4.108 7.350 1.00 85.56 91 ILE A O 1
ATOM 696 N N . THR A 1 92 ? -0.373 -4.550 7.389 1.00 85.75 92 THR A N 1
ATOM 697 C CA . THR A 1 92 ? -0.646 -3.534 6.361 1.00 85.75 92 THR A CA 1
ATOM 698 C C . THR A 1 92 ? -0.592 -2.137 6.974 1.00 85.75 92 THR A C 1
ATOM 700 O O . THR A 1 92 ? -1.083 -1.922 8.082 1.00 85.75 92 THR A O 1
ATOM 703 N N . ARG A 1 93 ? -0.027 -1.167 6.253 1.00 83.06 93 ARG A N 1
ATOM 704 C CA . ARG A 1 93 ? 0.061 0.227 6.705 1.00 83.06 93 ARG A CA 1
ATOM 705 C C . ARG A 1 93 ? -1.320 0.817 6.974 1.00 83.06 93 ARG A C 1
ATOM 707 O O . ARG A 1 93 ? -1.541 1.363 8.041 1.00 83.06 93 ARG A O 1
ATOM 714 N N . ARG A 1 94 ? -2.287 0.516 6.101 1.00 83.56 94 ARG A N 1
ATOM 715 C CA . ARG A 1 94 ? -3.705 0.835 6.310 1.00 83.56 94 ARG A CA 1
ATOM 716 C C . ARG A 1 94 ? -4.238 0.347 7.660 1.00 83.56 94 ARG A C 1
ATOM 718 O O . ARG A 1 94 ? -4.964 1.073 8.317 1.00 83.56 94 ARG A O 1
ATOM 725 N N . SER A 1 95 ? -3.883 -0.867 8.085 1.00 85.75 95 SER A N 1
ATOM 726 C CA . SER A 1 95 ? -4.340 -1.376 9.381 1.00 85.75 95 SER A CA 1
ATOM 727 C C . SER A 1 95 ? -3.708 -0.636 10.557 1.00 85.75 95 SER A C 1
ATOM 729 O O . SER A 1 95 ? -4.334 -0.556 11.609 1.00 85.75 95 SER A O 1
ATOM 731 N N . LEU A 1 96 ? -2.474 -0.152 10.406 1.00 87.56 96 LEU A N 1
ATOM 732 C CA . LEU A 1 96 ? -1.837 0.693 11.410 1.00 87.56 96 LEU A CA 1
ATOM 733 C C . LEU A 1 96 ? -2.509 2.070 11.460 1.00 87.56 96 LEU A C 1
ATOM 735 O O . LEU A 1 96 ? -2.800 2.554 12.547 1.00 87.56 96 LEU A O 1
ATOM 739 N N . ASP A 1 97 ? -2.792 2.663 10.302 1.00 85.56 97 ASP A N 1
ATOM 740 C CA . ASP A 1 97 ? -3.457 3.965 10.203 1.00 85.56 97 ASP A CA 1
ATOM 741 C C . ASP A 1 97 ? -4.880 3.909 10.790 1.00 85.56 97 ASP A C 1
ATOM 743 O O . ASP A 1 97 ? -5.262 4.785 11.560 1.00 85.56 97 ASP A O 1
ATOM 747 N N . GLU A 1 98 ? -5.637 2.839 10.513 1.00 85.62 98 GLU A N 1
ATOM 748 C CA . GLU A 1 98 ? -6.955 2.582 11.121 1.00 85.62 98 GLU A CA 1
ATOM 749 C C . GLU A 1 98 ? -6.871 2.456 12.652 1.00 85.62 98 GLU A C 1
ATOM 751 O O . GLU A 1 98 ? -7.758 2.930 13.355 1.00 85.62 98 GLU A O 1
ATOM 756 N N . TYR A 1 99 ? -5.802 1.848 13.178 1.00 87.62 99 TYR A N 1
ATOM 757 C CA . TYR A 1 99 ? -5.574 1.738 14.621 1.00 87.62 99 TYR A CA 1
ATOM 758 C C . TYR A 1 99 ? -5.201 3.084 15.260 1.00 87.62 99 TYR A C 1
ATOM 760 O O . TYR A 1 99 ? -5.621 3.357 16.377 1.00 87.62 99 TYR A O 1
ATOM 768 N N . LEU A 1 100 ? -4.419 3.918 14.569 1.00 84.75 100 LEU A N 1
ATOM 769 C CA . LEU A 1 100 ? -4.019 5.248 15.048 1.00 84.75 100 LEU A CA 1
ATOM 770 C C . LEU A 1 100 ? -5.149 6.283 14.979 1.00 84.75 100 LEU A C 1
ATOM 772 O O . LEU A 1 100 ? -5.117 7.265 15.715 1.00 84.75 100 LEU A O 1
ATOM 776 N N . ALA A 1 101 ? -6.110 6.088 14.078 1.00 81.25 101 ALA A N 1
ATOM 777 C CA . ALA A 1 101 ? -7.277 6.953 13.931 1.00 81.25 101 ALA A CA 1
ATOM 778 C C . ALA A 1 101 ? -8.420 6.625 14.911 1.00 81.25 101 ALA A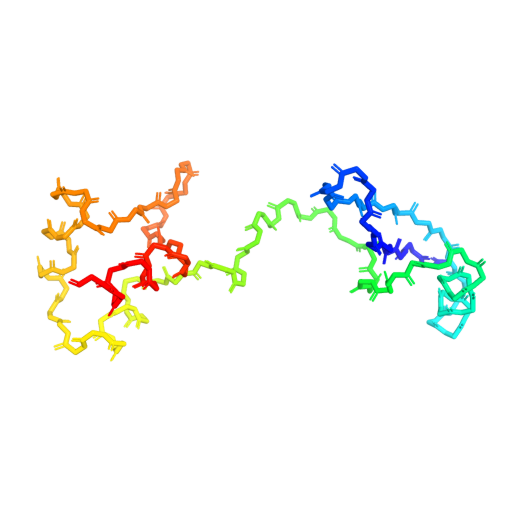 C 1
ATOM 780 O O . ALA A 1 101 ? -9.403 7.367 14.951 1.00 81.25 101 ALA A O 1
ATOM 781 N N . SER A 1 102 ? -8.316 5.516 15.653 1.00 70.19 102 SER A N 1
ATOM 782 C CA . SER A 1 102 ? -9.319 5.043 16.614 1.00 70.19 102 SER A CA 1
ATOM 783 C C . SER A 1 102 ? -8.981 5.420 18.050 1.00 70.19 102 SER A C 1
ATOM 785 O O . SER A 1 102 ? -9.957 5.451 18.832 1.00 70.19 102 SER A O 1
#

Foldseek 3Di:
DFKWKWWDADPNDIDIDIDDDPDPVRVVVVCVVVVTHTPTTPHDPDPPVPVVQKDALVRLCVVVVDDSVVVVVCCVVVLWDFDPPDPGTITGNVSSVVSVVD

Secondary structure (DSSP, 8-state):
-EEEEEEEEETTEEEEEEEEESSHHHHHHHHHHHTPEEEEE---------GGGEEEHHHHHHHHT--HHHHHHHHHTTSS-BPTT-SS-EEEHHHHHHHHT-

Radius of gyration: 18.41 Å; chains: 1; bounding box: 28×28×49 Å

pLDDT: mean 77.89, std 13.81, range [32.41, 92.88]

Sequence (102 aa):
MRLYAAIFVRDGEIHELSFPARSISEAKVFCVEQGFGLKGLSGEIATAADTSATLTIEEVMCALQLSRSSILRLLAKGSLRRVARIRAVRITRRSLDEYLAS